Protein AF-A0A6A3N571-F1 (afdb_monomer_lite)

Radius of gyration: 15.9 Å; chains: 1; bounding box: 32×46×46 Å

Foldseek 3Di:
DVVLVVVLVVLLVVLVVCVVPPCVVQDLVNVLVVVCVPDPLLVLLLSLLVQCVPVSNNVVSVRNLLVSLVVCVVVVHDLVNLCVVNVPDPDPPDPPDCDSSVVSSVVSNVVNVVVVVVVVVVVVD

InterPro domains:
  IPR040786 RXLR phytopathogen effector protein, WY-domain [PF18634] (17-66)

Organism: NCBI:txid129364

Secondary structure (DSSP, 8-state):
-HHHHHHHHHHHHHHHHHHHH-GGGS-HHHHHHHHHTTS-HHHHHHHHHHHTTSTTTHHHHHHHHHHHHHHHHHTT--HHHHHHHTT--S-GGG-SS--HHHHHHHHHHHHHHHHHHHHHHHHT-

Sequence (125 aa):
MDTNKRTIMWFRFTNGYRAKNGPGSFTDYEIYHLLRTKVADDKLALALEGLKQIPDVKNLAESVQKYQFKFWVSENQTPTSIAKLLGIPHNPSLVTERGPKDAILSQFYVLFAKEKKLTRSTTMR

Structure (mmCIF, N/CA/C/O backbone):
data_AF-A0A6A3N571-F1
#
_entry.id   AF-A0A6A3N571-F1
#
loop_
_atom_site.group_PDB
_atom_site.id
_atom_site.type_symbol
_atom_site.label_atom_id
_atom_site.label_alt_id
_atom_site.label_comp_id
_atom_site.label_asym_id
_atom_site.label_entity_id
_atom_site.label_seq_id
_atom_site.pdbx_PDB_ins_code
_atom_site.Cartn_x
_atom_site.Cartn_y
_atom_site.Cartn_z
_atom_site.occupancy
_atom_site.B_iso_or_equiv
_atom_site.auth_seq_id
_atom_site.auth_comp_id
_atom_site.auth_asym_id
_atom_site.auth_atom_id
_atom_site.pdbx_PDB_model_num
ATOM 1 N N . MET A 1 1 ? -9.607 -20.892 2.866 1.00 46.81 1 MET A N 1
ATOM 2 C CA . MET A 1 1 ? -10.463 -19.681 2.792 1.00 46.81 1 MET A CA 1
ATOM 3 C C . MET A 1 1 ? -10.255 -18.729 3.982 1.00 46.81 1 MET A C 1
ATOM 5 O O . MET A 1 1 ? -10.786 -17.624 3.971 1.00 46.81 1 MET A O 1
ATOM 9 N N . ASP A 1 2 ? -9.444 -19.098 4.980 1.00 63.28 2 ASP A N 1
ATOM 10 C CA . ASP A 1 2 ? -9.378 -18.395 6.274 1.00 63.28 2 ASP A CA 1
ATOM 11 C C . ASP A 1 2 ? -8.403 -17.212 6.314 1.00 63.28 2 ASP A C 1
ATOM 13 O O . ASP A 1 2 ? -8.619 -16.260 7.063 1.00 63.28 2 ASP A O 1
ATOM 17 N N . THR A 1 3 ? -7.362 -17.220 5.477 1.00 62.81 3 THR A N 1
ATOM 18 C CA . THR A 1 3 ? -6.355 -16.147 5.420 1.00 62.81 3 THR A CA 1
ATOM 19 C C . THR A 1 3 ? -6.972 -14.804 5.033 1.00 62.81 3 THR A C 1
ATOM 21 O O . THR A 1 3 ? -6.749 -13.819 5.729 1.00 62.81 3 THR A O 1
ATOM 24 N N . ASN A 1 4 ? -7.834 -14.771 4.009 1.00 76.50 4 ASN A N 1
ATOM 25 C CA . ASN A 1 4 ? -8.499 -13.537 3.572 1.00 76.50 4 ASN A CA 1
ATOM 26 C C . ASN A 1 4 ? -9.378 -12.949 4.684 1.00 76.50 4 ASN A C 1
ATOM 28 O O . ASN A 1 4 ? -9.348 -11.745 4.922 1.00 76.50 4 ASN A O 1
ATOM 32 N N . LYS A 1 5 ? -10.102 -13.801 5.426 1.00 86.19 5 LYS A N 1
ATOM 33 C CA . LYS A 1 5 ? -10.918 -13.370 6.572 1.00 86.19 5 LYS A CA 1
ATOM 34 C C . LYS A 1 5 ? -10.057 -12.765 7.684 1.00 86.19 5 LYS A C 1
ATOM 36 O O . LYS A 1 5 ? -10.408 -11.714 8.215 1.00 86.19 5 LYS A O 1
ATOM 41 N N . ARG A 1 6 ? -8.920 -13.388 8.015 1.00 87.12 6 ARG A N 1
ATOM 42 C CA . ARG A 1 6 ? -7.987 -12.870 9.034 1.00 87.12 6 ARG A CA 1
ATOM 43 C C . ARG A 1 6 ? -7.373 -11.533 8.619 1.00 87.12 6 ARG A C 1
ATOM 45 O O . ARG A 1 6 ? -7.314 -10.629 9.446 1.00 87.12 6 ARG A O 1
ATOM 52 N N . THR A 1 7 ? -6.986 -11.377 7.353 1.00 88.44 7 THR A N 1
ATOM 53 C CA . THR A 1 7 ? -6.465 -10.107 6.826 1.00 88.44 7 THR A CA 1
ATOM 54 C C . THR A 1 7 ? -7.503 -8.991 6.925 1.00 88.44 7 THR A C 1
ATOM 56 O O . THR A 1 7 ? -7.194 -7.924 7.449 1.00 88.44 7 THR A O 1
ATOM 59 N N . ILE A 1 8 ? -8.746 -9.243 6.502 1.00 94.00 8 ILE A N 1
ATOM 60 C CA . ILE A 1 8 ? -9.837 -8.260 6.607 1.00 94.00 8 ILE A CA 1
ATOM 61 C C . ILE A 1 8 ? -10.061 -7.864 8.070 1.00 94.00 8 ILE A C 1
ATOM 63 O O . ILE A 1 8 ? -10.159 -6.678 8.384 1.00 94.00 8 ILE A O 1
ATOM 67 N N . MET A 1 9 ? -10.094 -8.841 8.981 1.00 95.06 9 MET A N 1
ATOM 68 C CA . MET A 1 9 ? -10.290 -8.554 10.400 1.00 95.06 9 MET A CA 1
ATOM 69 C C . MET A 1 9 ? -9.148 -7.749 11.015 1.00 95.06 9 MET A C 1
ATOM 71 O O . MET A 1 9 ? -9.406 -6.855 11.818 1.00 95.06 9 MET A O 1
ATOM 75 N N . TRP A 1 10 ? -7.905 -8.014 10.617 1.00 95.19 10 TRP A N 1
ATOM 76 C CA . TRP A 1 10 ? -6.765 -7.220 11.060 1.00 95.19 10 TRP A CA 1
ATOM 77 C C . TRP A 1 10 ? -6.856 -5.771 10.561 1.00 95.19 10 TRP A C 1
ATOM 79 O O . TRP A 1 10 ? -6.652 -4.849 11.344 1.00 95.19 10 TRP A O 1
ATOM 89 N N . PHE A 1 11 ? -7.259 -5.542 9.305 1.00 96.25 11 PHE A N 1
ATOM 90 C CA . PHE A 1 11 ? -7.486 -4.185 8.785 1.00 96.25 11 PHE A CA 1
ATOM 91 C C . PHE A 1 11 ? -8.618 -3.458 9.522 1.00 96.25 11 PHE A C 1
ATOM 93 O O . PHE A 1 11 ? -8.474 -2.281 9.852 1.00 96.25 11 PHE A O 1
ATOM 100 N N . ARG A 1 12 ? -9.715 -4.152 9.850 1.00 97.12 12 ARG A N 1
ATOM 101 C CA . ARG A 1 12 ? -10.802 -3.595 10.677 1.00 97.12 12 ARG A CA 1
ATOM 102 C C . ARG A 1 12 ? -10.321 -3.206 12.069 1.00 97.12 12 ARG A C 1
ATOM 104 O O . ARG A 1 12 ? -10.633 -2.115 12.538 1.00 97.12 12 ARG A O 1
ATOM 111 N N . PHE A 1 13 ? -9.541 -4.075 12.710 1.00 97.00 13 PHE A N 1
ATOM 112 C CA . PHE A 1 13 ? -8.933 -3.785 14.005 1.00 97.00 13 PHE A CA 1
ATOM 113 C C . PHE A 1 13 ? -8.021 -2.557 13.927 1.00 97.00 13 PHE A C 1
ATOM 115 O O . PHE A 1 13 ? -8.173 -1.637 14.727 1.00 97.00 13 PHE A O 1
ATOM 122 N N . THR A 1 14 ? -7.131 -2.497 12.934 1.00 96.81 14 THR A N 1
ATOM 123 C CA . THR A 1 14 ? -6.234 -1.355 12.721 1.00 96.81 14 THR A CA 1
ATOM 124 C C . THR A 1 14 ? -7.010 -0.058 12.487 1.00 96.81 14 THR A C 1
ATOM 126 O O . THR A 1 14 ? -6.658 0.970 13.062 1.00 96.81 14 THR A O 1
ATOM 129 N N . ASN A 1 15 ? -8.106 -0.096 11.722 1.00 95.38 15 ASN A N 1
ATOM 130 C CA . ASN A 1 15 ? -8.998 1.054 11.565 1.00 95.38 15 ASN A CA 1
ATOM 131 C C . ASN A 1 15 ? -9.603 1.505 12.895 1.00 95.38 15 ASN A C 1
ATOM 133 O O . ASN A 1 15 ? -9.517 2.684 13.228 1.00 95.38 15 ASN A O 1
ATOM 137 N N . GLY A 1 16 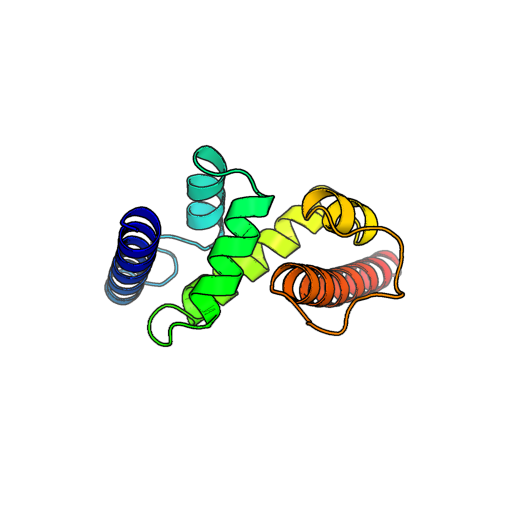? -10.165 0.579 13.677 1.00 96.81 16 GLY A N 1
ATOM 138 C CA . GLY A 1 16 ? -10.718 0.892 14.997 1.00 96.81 16 GLY A CA 1
ATOM 139 C C . GLY A 1 16 ? -9.667 1.461 15.954 1.00 96.81 16 GLY A C 1
ATOM 140 O O . GLY A 1 16 ? -9.922 2.441 16.654 1.00 96.81 16 GLY A O 1
ATOM 141 N N . TYR A 1 17 ? -8.456 0.903 15.935 1.00 97.25 17 TYR A N 1
ATOM 142 C CA . TYR A 1 17 ? -7.331 1.381 16.733 1.00 97.25 17 TYR A CA 1
ATOM 143 C C . TYR A 1 17 ? -6.918 2.809 16.348 1.00 97.25 17 TYR A C 1
ATOM 145 O O . TYR A 1 17 ? -6.811 3.666 17.225 1.00 97.25 17 TYR A O 1
ATOM 153 N N . ARG A 1 18 ? -6.743 3.097 15.050 1.00 95.75 18 ARG A N 1
ATOM 154 C CA . ARG A 1 18 ? -6.390 4.442 14.559 1.00 95.75 18 ARG A CA 1
ATOM 155 C C . ARG A 1 18 ? -7.516 5.452 14.777 1.00 95.75 18 ARG A C 1
ATOM 157 O O . ARG A 1 18 ? -7.234 6.609 15.066 1.00 95.75 18 ARG A O 1
ATOM 164 N N . ALA A 1 19 ? -8.776 5.033 14.675 1.00 95.44 19 ALA A N 1
ATOM 165 C CA . ALA A 1 19 ? -9.923 5.891 14.965 1.00 95.44 19 ALA A CA 1
ATOM 166 C C . ALA A 1 19 ? -9.967 6.300 16.446 1.00 95.44 19 ALA A C 1
ATOM 168 O O . ALA A 1 19 ? -10.263 7.450 16.754 1.00 95.44 19 ALA A O 1
ATOM 169 N N . LYS A 1 20 ? -9.624 5.378 17.357 1.00 97.06 20 LYS A N 1
ATOM 170 C CA . LYS A 1 20 ? -9.599 5.637 18.803 1.00 97.06 20 LYS A CA 1
ATOM 171 C C . LYS A 1 20 ? -8.379 6.446 19.256 1.00 97.06 20 LYS A C 1
ATOM 173 O O . LYS A 1 20 ? -8.516 7.298 20.124 1.00 97.06 20 LYS A O 1
ATOM 178 N N . ASN A 1 21 ? -7.200 6.166 18.701 1.00 96.06 21 ASN A N 1
ATOM 179 C CA . ASN A 1 21 ? -5.922 6.703 19.193 1.00 96.06 21 ASN A CA 1
ATOM 180 C C . ASN A 1 21 ? -5.297 7.765 18.268 1.00 96.06 21 ASN A C 1
ATOM 182 O O . ASN A 1 21 ? -4.207 8.264 18.534 1.00 96.06 21 ASN A O 1
ATOM 186 N N . GLY A 1 22 ? -5.967 8.100 17.166 1.00 91.44 22 GLY A N 1
ATOM 187 C CA . GLY A 1 22 ? -5.487 9.027 16.147 1.00 91.44 22 GLY A CA 1
ATOM 188 C C . GLY A 1 22 ? -4.721 8.330 15.009 1.00 91.44 22 GLY A C 1
ATOM 189 O O . GLY A 1 22 ? -4.029 7.333 15.238 1.00 91.44 22 GLY A O 1
ATOM 190 N N . PRO A 1 23 ? -4.771 8.853 13.766 1.00 84.25 23 PRO A N 1
ATOM 191 C CA . PRO A 1 23 ? -4.107 8.237 12.612 1.00 84.25 23 PRO A CA 1
ATOM 192 C C . PRO A 1 23 ? -2.586 8.072 12.736 1.00 84.25 23 PRO A C 1
ATOM 194 O O . PRO A 1 23 ? -2.025 7.245 12.017 1.00 84.25 23 PRO A O 1
ATOM 197 N N . GLY A 1 24 ? -1.936 8.842 13.618 1.00 91.81 24 GLY A N 1
ATOM 198 C CA . GLY A 1 24 ? -0.500 8.766 13.911 1.00 91.81 24 GLY A CA 1
ATOM 199 C C . GLY A 1 24 ? -0.098 7.664 14.898 1.00 91.81 24 GLY A C 1
ATOM 200 O O . GLY A 1 24 ? 1.088 7.428 15.067 1.00 91.81 24 GLY A O 1
ATOM 201 N N . SER A 1 25 ? -1.060 6.982 15.529 1.00 94.19 25 SER A N 1
ATOM 202 C CA . SER A 1 25 ? -0.797 5.897 16.492 1.00 94.19 25 SER A CA 1
ATOM 203 C C . SER A 1 25 ? -0.302 4.596 15.854 1.00 94.19 25 SER A C 1
ATOM 205 O O . SER A 1 25 ? 0.260 3.752 16.547 1.00 94.19 25 SER A O 1
ATOM 207 N N . PHE A 1 26 ? -0.566 4.414 14.558 1.00 96.75 26 PHE A N 1
ATOM 208 C CA . PHE A 1 26 ? -0.023 3.341 13.731 1.00 96.75 26 PHE A CA 1
ATOM 209 C C . PHE A 1 26 ? -0.093 3.787 12.265 1.00 96.75 26 PHE A C 1
ATOM 211 O O . PHE A 1 26 ? -1.139 3.728 11.614 1.00 96.75 26 PHE A O 1
ATOM 218 N N . THR A 1 27 ? 1.000 4.368 11.790 1.00 97.38 27 THR A N 1
ATOM 219 C CA . THR A 1 27 ? 1.113 5.066 10.507 1.00 97.38 27 THR A CA 1
ATOM 220 C C . THR A 1 27 ? 1.117 4.109 9.313 1.00 97.38 27 THR A C 1
ATOM 222 O O . THR A 1 27 ? 1.383 2.914 9.443 1.00 97.38 27 THR A O 1
ATOM 225 N N . ASP A 1 28 ? 0.879 4.641 8.109 1.00 97.62 28 ASP A N 1
ATOM 226 C CA . ASP A 1 28 ? 0.949 3.842 6.876 1.00 97.62 28 ASP A CA 1
ATOM 227 C C . ASP A 1 28 ? 2.355 3.236 6.668 1.00 97.62 28 ASP A C 1
ATOM 229 O O . ASP A 1 28 ? 2.463 2.114 6.175 1.00 97.62 28 ASP A O 1
ATOM 233 N N . TYR A 1 29 ? 3.412 3.940 7.109 1.00 97.31 29 TYR A N 1
ATOM 234 C CA . TYR A 1 29 ? 4.792 3.439 7.168 1.00 97.31 29 TYR A CA 1
ATOM 235 C C . TYR A 1 29 ? 4.881 2.182 8.036 1.00 97.31 29 TYR A C 1
ATOM 237 O O . TYR A 1 29 ? 5.322 1.135 7.567 1.00 97.31 29 TYR A O 1
ATOM 245 N N . GLU A 1 30 ? 4.435 2.264 9.292 1.00 98.06 30 GLU A N 1
ATOM 246 C CA . GLU A 1 30 ? 4.565 1.160 10.248 1.00 98.06 30 GLU A CA 1
ATOM 247 C C . GLU A 1 30 ? 3.734 -0.050 9.814 1.00 98.06 30 GLU A C 1
ATOM 249 O O . GLU A 1 30 ? 4.214 -1.183 9.874 1.00 98.06 30 GLU A O 1
ATOM 254 N N . ILE A 1 31 ? 2.523 0.187 9.302 1.00 97.81 31 ILE A N 1
ATOM 255 C CA . ILE A 1 31 ? 1.664 -0.859 8.742 1.00 97.81 31 ILE A CA 1
ATOM 256 C C . ILE A 1 31 ? 2.361 -1.552 7.571 1.00 97.81 31 ILE A C 1
ATOM 258 O O . ILE A 1 31 ? 2.472 -2.780 7.558 1.00 97.81 31 ILE A O 1
ATOM 262 N N . TYR A 1 32 ? 2.845 -0.785 6.592 1.00 98.00 32 TYR A N 1
ATOM 263 C CA . TYR A 1 32 ? 3.493 -1.346 5.412 1.00 98.00 32 TYR A CA 1
ATOM 264 C C . TYR A 1 32 ? 4.751 -2.138 5.775 1.00 98.00 32 TYR A C 1
ATOM 266 O O . TYR A 1 32 ? 4.895 -3.294 5.366 1.00 98.00 32 TYR A O 1
ATOM 274 N N . HIS A 1 33 ? 5.634 -1.543 6.583 1.00 97.38 33 HIS A N 1
ATOM 275 C CA . HIS A 1 33 ? 6.886 -2.166 6.996 1.00 97.38 33 HIS A CA 1
ATOM 276 C C . HIS A 1 33 ? 6.663 -3.424 7.831 1.00 97.38 33 HIS A C 1
ATOM 278 O O . HIS A 1 33 ? 7.395 -4.392 7.640 1.00 97.38 33 HIS A O 1
ATOM 284 N N . LEU A 1 34 ? 5.631 -3.465 8.680 1.00 96.88 34 LEU A N 1
ATOM 285 C CA . LEU A 1 34 ? 5.249 -4.683 9.389 1.00 96.88 34 LEU A CA 1
ATOM 286 C C . LEU A 1 34 ? 4.799 -5.778 8.414 1.00 96.88 34 LEU A C 1
ATOM 288 O O . LEU A 1 34 ? 5.310 -6.899 8.471 1.00 96.88 34 LEU A O 1
ATOM 292 N N . LEU A 1 35 ? 3.860 -5.473 7.513 1.00 95.50 35 LEU A N 1
ATOM 293 C CA . LEU A 1 35 ? 3.252 -6.467 6.624 1.00 95.50 35 LEU A CA 1
ATOM 294 C C . LEU A 1 35 ? 4.265 -7.083 5.649 1.00 95.50 35 LEU A C 1
ATOM 296 O O . LEU A 1 35 ? 4.266 -8.303 5.467 1.00 95.50 35 LEU A O 1
ATOM 300 N N . ARG A 1 36 ? 5.180 -6.283 5.089 1.00 95.38 36 ARG A N 1
ATOM 301 C CA . ARG A 1 36 ? 6.218 -6.780 4.166 1.00 95.38 36 ARG A CA 1
ATOM 302 C C . ARG A 1 36 ? 7.263 -7.691 4.819 1.00 95.38 36 ARG A C 1
ATOM 304 O O . ARG A 1 36 ? 7.981 -8.392 4.117 1.00 95.38 36 ARG A O 1
ATOM 311 N N . THR A 1 37 ? 7.348 -7.735 6.156 1.00 95.81 37 THR A N 1
ATOM 312 C CA . THR A 1 37 ? 8.165 -8.758 6.846 1.00 95.81 37 THR A CA 1
ATOM 313 C C . THR A 1 37 ? 7.527 -10.147 6.823 1.00 95.81 37 THR A C 1
ATOM 315 O O . THR A 1 37 ? 8.196 -11.138 7.108 1.00 95.81 37 THR A O 1
ATOM 318 N N . LYS A 1 38 ? 6.222 -10.230 6.537 1.00 92.12 38 LYS A N 1
ATOM 319 C CA . LYS A 1 38 ? 5.431 -11.468 6.602 1.00 92.12 38 LYS A CA 1
ATOM 320 C C . LYS A 1 38 ? 4.961 -11.941 5.233 1.00 92.12 38 LYS A C 1
ATOM 322 O O . LYS A 1 38 ? 4.689 -13.126 5.061 1.00 92.12 38 LYS A O 1
ATOM 327 N N . VAL A 1 39 ? 4.831 -11.024 4.279 1.00 91.25 39 VAL A N 1
ATOM 328 C CA . VAL A 1 39 ? 4.267 -11.275 2.953 1.00 91.25 39 VAL A CA 1
ATOM 329 C C . VAL A 1 39 ? 5.167 -10.631 1.905 1.00 91.25 39 VAL A C 1
ATOM 331 O O . VAL A 1 39 ? 5.626 -9.510 2.094 1.00 91.25 39 VAL A O 1
ATOM 334 N N . ALA A 1 40 ? 5.407 -11.337 0.799 1.00 95.06 40 ALA A N 1
ATOM 335 C CA . ALA A 1 40 ? 6.131 -10.784 -0.341 1.00 95.06 40 ALA A CA 1
ATOM 336 C C . ALA A 1 40 ? 5.412 -9.543 -0.909 1.00 95.06 40 ALA A C 1
ATOM 338 O O . ALA A 1 40 ? 4.180 -9.484 -0.919 1.00 95.06 40 ALA A O 1
ATOM 339 N N . ASP A 1 41 ? 6.181 -8.556 -1.372 1.00 94.81 41 ASP A N 1
ATOM 340 C CA . ASP A 1 41 ? 5.677 -7.230 -1.768 1.00 94.81 41 ASP A CA 1
ATOM 341 C C . ASP A 1 41 ? 4.611 -7.286 -2.881 1.00 94.81 41 ASP A C 1
ATOM 343 O O . ASP A 1 41 ? 3.641 -6.527 -2.849 1.00 94.81 41 ASP A O 1
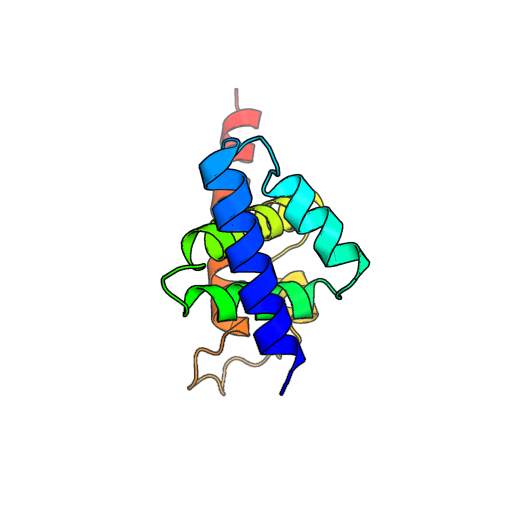ATOM 347 N N . ASP A 1 42 ? 4.750 -8.213 -3.833 1.00 94.81 42 ASP A N 1
ATOM 348 C CA . ASP A 1 42 ? 3.798 -8.466 -4.922 1.00 94.81 42 ASP A CA 1
ATOM 349 C C . ASP A 1 42 ? 2.443 -8.966 -4.392 1.00 94.81 42 ASP A C 1
ATOM 351 O O . ASP A 1 42 ? 1.379 -8.451 -4.750 1.00 94.81 42 ASP A O 1
ATOM 355 N N . LYS A 1 43 ? 2.477 -9.934 -3.473 1.00 95.38 43 LYS A N 1
ATOM 356 C CA . LYS A 1 43 ? 1.292 -10.485 -2.808 1.00 95.38 43 LYS A CA 1
ATOM 357 C C . LYS A 1 43 ? 0.642 -9.453 -1.893 1.00 95.38 43 LYS A C 1
ATOM 359 O O . LYS A 1 43 ? -0.584 -9.393 -1.829 1.00 95.38 43 LYS A O 1
ATOM 364 N N . LEU A 1 44 ? 1.442 -8.632 -1.210 1.00 96.19 44 LEU A N 1
ATOM 365 C CA . LEU A 1 44 ? 0.946 -7.532 -0.387 1.00 96.19 44 LEU A CA 1
ATOM 366 C C . LEU A 1 44 ? 0.231 -6.480 -1.245 1.00 96.19 44 LEU A C 1
ATOM 368 O O . LEU A 1 44 ? -0.865 -6.058 -0.887 1.00 96.19 44 LEU A O 1
ATOM 372 N N . ALA A 1 45 ? 0.789 -6.117 -2.403 1.00 97.25 45 ALA A N 1
ATOM 373 C CA . ALA A 1 45 ? 0.152 -5.182 -3.329 1.00 97.25 45 ALA A CA 1
ATOM 374 C C . ALA A 1 45 ? -1.206 -5.698 -3.828 1.00 97.25 45 ALA A C 1
ATOM 376 O O . ALA A 1 45 ? -2.189 -4.958 -3.836 1.00 97.25 45 ALA A O 1
ATOM 377 N N . LEU A 1 46 ? -1.284 -6.985 -4.184 1.00 95.94 46 LEU A N 1
ATOM 378 C CA . LEU A 1 46 ? -2.537 -7.633 -4.583 1.00 95.94 46 LEU A CA 1
ATOM 379 C C . LEU A 1 46 ? -3.563 -7.668 -3.444 1.00 95.94 46 LEU A C 1
ATOM 381 O O . LEU A 1 46 ? -4.745 -7.413 -3.673 1.00 95.94 46 LEU A O 1
ATOM 385 N N . ALA A 1 47 ? -3.122 -7.960 -2.218 1.00 95.38 47 ALA A N 1
ATOM 386 C CA . ALA A 1 47 ? -3.996 -7.970 -1.051 1.00 95.38 47 ALA A CA 1
ATOM 387 C C . ALA A 1 47 ? -4.571 -6.574 -0.763 1.00 95.38 47 ALA A C 1
ATOM 389 O O . ALA A 1 47 ? -5.773 -6.446 -0.541 1.00 95.38 47 ALA A O 1
ATOM 390 N N . LEU A 1 48 ? -3.736 -5.531 -0.815 1.00 97.19 48 LEU A N 1
ATOM 391 C CA . LEU A 1 48 ? -4.168 -4.144 -0.637 1.00 97.19 48 LEU A CA 1
ATOM 392 C C . LEU A 1 48 ? -5.161 -3.717 -1.724 1.00 97.19 48 LEU A C 1
ATOM 394 O O . LEU A 1 48 ? -6.201 -3.153 -1.395 1.00 97.19 48 LEU A O 1
ATOM 398 N N . GLU A 1 49 ? -4.902 -4.056 -2.990 1.00 96.75 49 GLU A N 1
ATOM 399 C CA . GLU A 1 49 ? -5.827 -3.762 -4.091 1.00 96.75 49 GLU A CA 1
ATOM 400 C C . GLU A 1 49 ? -7.187 -4.452 -3.895 1.00 96.75 49 GLU A C 1
ATOM 402 O O . GLU A 1 49 ? -8.233 -3.840 -4.101 1.00 96.75 49 GLU A O 1
ATOM 407 N N . GLY A 1 50 ? -7.191 -5.704 -3.427 1.00 95.00 50 GLY A N 1
ATOM 408 C CA . GLY A 1 50 ? -8.423 -6.425 -3.099 1.00 95.00 50 GLY A CA 1
ATOM 409 C C . GLY A 1 50 ? -9.195 -5.803 -1.930 1.00 95.00 50 GLY A C 1
ATOM 410 O O . GLY A 1 50 ? -10.419 -5.690 -1.987 1.00 95.00 50 GLY A O 1
ATOM 411 N N . LEU A 1 51 ? -8.499 -5.346 -0.884 1.00 96.12 51 LEU A N 1
ATOM 412 C CA . LEU A 1 51 ? -9.118 -4.711 0.287 1.00 96.12 51 LEU A CA 1
ATOM 413 C C . LEU A 1 51 ? -9.819 -3.386 -0.049 1.00 96.12 51 LEU A C 1
ATOM 415 O O . LEU A 1 51 ? -10.773 -3.023 0.638 1.00 96.12 51 LEU A O 1
ATOM 419 N N . LYS A 1 52 ? -9.429 -2.694 -1.129 1.00 96.31 52 LYS A N 1
ATOM 420 C CA . LYS A 1 52 ? -10.137 -1.490 -1.609 1.00 96.31 52 LYS A CA 1
ATOM 421 C C . LYS A 1 52 ? -11.595 -1.745 -1.991 1.00 96.31 52 LYS A C 1
ATOM 423 O O . LYS A 1 52 ? -12.388 -0.807 -2.009 1.00 96.31 52 LYS A O 1
ATOM 428 N N . GLN A 1 53 ? -11.951 -2.992 -2.291 1.00 95.19 53 GLN A 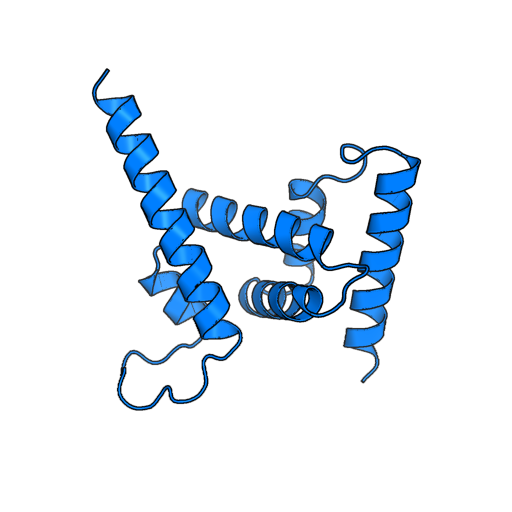N 1
ATOM 429 C CA . GLN A 1 53 ? -13.319 -3.373 -2.647 1.00 95.19 53 GLN A CA 1
ATOM 430 C C . GLN A 1 53 ? -14.234 -3.523 -1.424 1.00 95.19 53 GLN A C 1
ATOM 432 O O . GLN A 1 53 ? -15.436 -3.718 -1.577 1.00 95.19 53 GLN A O 1
ATOM 437 N N . ILE A 1 54 ? -13.689 -3.436 -0.207 1.00 95.31 54 ILE A N 1
ATOM 438 C CA . ILE A 1 54 ? -14.441 -3.618 1.032 1.00 95.31 54 ILE A CA 1
ATOM 439 C C . ILE A 1 54 ? -14.633 -2.242 1.696 1.00 95.31 54 ILE A C 1
ATOM 441 O O . ILE A 1 54 ? -13.654 -1.654 2.163 1.00 95.31 54 ILE A O 1
ATOM 445 N N . PRO A 1 55 ? -15.871 -1.707 1.757 1.00 96.50 55 PRO A N 1
ATOM 446 C CA . PRO A 1 55 ? -16.114 -0.308 2.119 1.00 96.50 55 PRO A CA 1
ATOM 447 C C . PRO A 1 55 ? -15.518 0.152 3.458 1.00 96.50 55 PRO A C 1
ATOM 449 O O . PRO A 1 55 ? -15.017 1.269 3.548 1.00 96.50 55 PRO A O 1
ATOM 452 N N . ASP A 1 56 ? -15.538 -0.695 4.488 1.00 95.31 56 ASP A N 1
ATOM 453 C CA . ASP A 1 56 ? -15.107 -0.349 5.851 1.00 95.31 56 ASP A CA 1
ATOM 454 C C . ASP A 1 56 ? -13.581 -0.354 6.057 1.00 95.31 56 ASP A C 1
ATOM 456 O O . ASP A 1 56 ? -13.087 0.207 7.037 1.00 95.31 56 ASP A O 1
ATOM 460 N N . VAL A 1 57 ? -12.820 -0.955 5.138 1.00 96.75 57 VAL A N 1
ATOM 461 C CA . VAL A 1 57 ? -11.344 -0.994 5.169 1.00 96.75 57 VAL A CA 1
ATOM 462 C C . VAL A 1 57 ? -10.692 -0.309 3.970 1.00 96.75 57 VAL A C 1
ATOM 464 O O . VAL A 1 57 ? -9.476 -0.108 3.974 1.00 96.75 57 VAL A O 1
ATOM 467 N N . LYS A 1 58 ? -11.490 0.115 2.983 1.00 97.06 58 LYS A N 1
ATOM 468 C CA . LYS A 1 58 ? -11.037 0.740 1.737 1.00 97.06 58 LYS A CA 1
ATOM 469 C C . LYS A 1 58 ? -10.035 1.868 1.963 1.00 97.06 58 LYS A C 1
ATOM 471 O O . LYS A 1 58 ? -8.936 1.813 1.425 1.00 97.06 58 LYS A O 1
ATOM 476 N N . ASN A 1 59 ? -10.380 2.851 2.793 1.00 96.69 59 ASN A N 1
ATOM 477 C CA . ASN A 1 59 ? -9.544 4.041 2.987 1.00 96.69 59 ASN A CA 1
ATOM 478 C C . ASN A 1 59 ? -8.149 3.696 3.535 1.00 96.69 59 ASN A C 1
ATOM 480 O O . ASN A 1 59 ? -7.157 4.298 3.130 1.00 96.69 59 ASN A O 1
ATOM 484 N N . LEU A 1 60 ? -8.065 2.702 4.427 1.00 97.19 60 LEU A N 1
ATOM 485 C CA . LEU A 1 60 ? -6.795 2.226 4.975 1.00 97.19 60 LEU A CA 1
ATOM 486 C C . LEU A 1 60 ? -5.984 1.462 3.930 1.00 97.19 60 LEU A C 1
ATOM 488 O O . LEU A 1 60 ? -4.776 1.645 3.826 1.00 97.19 60 LEU A O 1
ATOM 492 N N . ALA A 1 61 ? -6.642 0.615 3.139 1.00 97.69 61 ALA A N 1
ATOM 493 C CA . ALA A 1 61 ? -5.986 -0.092 2.048 1.00 97.69 61 ALA A CA 1
ATOM 494 C C . ALA A 1 61 ? -5.420 0.887 1.005 1.00 97.69 61 ALA A C 1
ATOM 496 O O . ALA A 1 61 ? -4.271 0.749 0.590 1.00 97.69 61 ALA A O 1
ATOM 497 N N . GLU A 1 62 ? -6.185 1.919 0.637 1.00 98.19 62 GLU A N 1
ATOM 498 C CA . GLU A 1 62 ? -5.744 2.981 -0.271 1.00 98.19 62 GLU A CA 1
ATOM 499 C C . GLU A 1 62 ? -4.552 3.768 0.287 1.00 98.19 62 GLU A C 1
ATOM 501 O O . GLU A 1 62 ? -3.587 4.006 -0.445 1.00 98.19 62 GLU A O 1
ATOM 506 N N . SER A 1 63 ? -4.584 4.155 1.569 1.00 97.69 63 SER A N 1
ATOM 507 C CA . SER A 1 63 ? -3.502 4.937 2.182 1.00 97.69 63 SER A CA 1
ATOM 508 C C . SER A 1 63 ? -2.201 4.136 2.267 1.00 97.69 63 SER A C 1
ATOM 510 O O . SER A 1 63 ? -1.150 4.605 1.819 1.00 97.69 63 SER A O 1
ATOM 512 N N . VAL A 1 64 ? -2.282 2.886 2.728 1.00 98.19 64 VAL A N 1
ATOM 513 C CA . VAL A 1 64 ? -1.135 1.975 2.835 1.00 98.19 64 VAL A CA 1
ATOM 514 C C . VAL A 1 64 ? -0.576 1.631 1.455 1.00 98.19 64 VAL A C 1
ATOM 516 O O . VAL A 1 64 ? 0.639 1.630 1.270 1.00 98.19 64 VAL A O 1
ATOM 519 N N . GLN A 1 65 ? -1.419 1.401 0.446 1.00 98.38 65 GLN A N 1
ATOM 520 C CA . GLN A 1 65 ? -0.926 1.101 -0.899 1.00 98.38 65 GLN A CA 1
ATOM 521 C C . GLN A 1 65 ? -0.314 2.319 -1.593 1.00 98.38 65 GLN A C 1
ATOM 523 O O . GLN A 1 65 ? 0.681 2.209 -2.308 1.00 98.38 65 GLN A O 1
ATOM 528 N N . LYS A 1 66 ? -0.845 3.517 -1.337 1.00 98.44 66 LYS A N 1
ATOM 529 C CA . LYS A 1 66 ? -0.197 4.755 -1.773 1.00 98.44 66 LYS A CA 1
ATOM 530 C C . LYS A 1 66 ? 1.185 4.911 -1.134 1.00 98.44 66 LYS A C 1
ATOM 532 O O . LYS A 1 66 ? 2.106 5.370 -1.811 1.00 98.44 66 LYS A O 1
ATOM 537 N N . TYR A 1 67 ? 1.341 4.528 0.136 1.00 98.31 67 TYR A N 1
ATOM 538 C CA . TYR A 1 67 ? 2.650 4.477 0.787 1.00 98.31 67 TYR A CA 1
ATOM 539 C C . TYR A 1 67 ? 3.569 3.439 0.119 1.00 98.31 67 TYR A C 1
ATOM 541 O O . TYR A 1 67 ? 4.688 3.792 -0.246 1.00 98.31 67 TYR A O 1
ATOM 549 N N . GLN A 1 68 ? 3.083 2.218 -0.141 1.00 98.62 68 GLN A N 1
ATOM 550 C CA . GLN A 1 68 ? 3.824 1.181 -0.879 1.00 98.62 68 GLN A CA 1
ATOM 551 C C . GLN A 1 68 ? 4.381 1.714 -2.208 1.00 98.62 68 GLN A C 1
ATOM 553 O O . GLN A 1 68 ? 5.558 1.538 -2.506 1.00 98.62 68 GLN A O 1
ATOM 558 N N . PHE A 1 69 ? 3.566 2.417 -2.996 1.00 98.50 69 PHE A N 1
ATOM 559 C CA . PHE A 1 69 ? 4.008 2.979 -4.273 1.00 98.50 69 PHE A CA 1
ATOM 560 C C . PHE A 1 69 ? 5.099 4.034 -4.108 1.00 98.50 69 PHE A C 1
ATOM 562 O O . PHE A 1 69 ? 6.070 4.025 -4.859 1.00 98.50 69 PHE A O 1
ATOM 569 N N . LYS A 1 70 ? 4.980 4.924 -3.118 1.00 97.81 70 LYS A N 1
ATOM 570 C CA . LYS A 1 70 ? 6.035 5.900 -2.811 1.00 97.81 70 LYS A CA 1
ATOM 571 C C . LYS A 1 70 ? 7.332 5.221 -2.383 1.00 97.81 70 LYS A C 1
ATOM 573 O O . LYS A 1 70 ? 8.397 5.633 -2.831 1.00 97.81 70 LYS A O 1
ATOM 578 N N . PHE A 1 71 ? 7.231 4.175 -1.567 1.00 97.50 71 PHE A N 1
ATOM 579 C CA . PHE A 1 71 ? 8.375 3.372 -1.152 1.00 97.50 71 PHE A CA 1
ATOM 580 C C . PHE A 1 71 ? 9.053 2.696 -2.355 1.00 97.50 71 PHE A C 1
ATOM 582 O O . PHE A 1 71 ? 10.267 2.755 -2.508 1.00 97.50 71 PHE A O 1
ATOM 589 N N . TRP A 1 72 ? 8.290 2.133 -3.291 1.00 98.06 72 TRP A N 1
ATOM 590 C CA . TRP A 1 72 ? 8.865 1.602 -4.529 1.00 98.06 72 TRP A CA 1
ATOM 591 C C . TRP A 1 72 ? 9.588 2.671 -5.353 1.00 98.06 72 TRP A C 1
ATOM 593 O O . TRP A 1 72 ? 10.666 2.403 -5.878 1.00 98.06 72 TRP A O 1
ATOM 603 N N . VAL A 1 73 ? 9.050 3.893 -5.436 1.00 97.44 73 VAL A N 1
ATOM 604 C CA . VAL A 1 73 ? 9.758 5.007 -6.088 1.00 97.44 73 VAL A CA 1
ATOM 605 C C . VAL A 1 73 ? 11.073 5.332 -5.368 1.00 97.44 73 VAL A C 1
ATOM 607 O O . VAL A 1 73 ? 12.076 5.541 -6.052 1.00 97.44 73 VAL A O 1
ATOM 610 N N . SER A 1 74 ? 11.102 5.351 -4.028 1.00 95.75 74 SER A N 1
ATOM 611 C CA . SER A 1 74 ? 12.343 5.604 -3.272 1.00 95.75 74 SER A CA 1
ATOM 612 C C . SER A 1 74 ? 13.380 4.494 -3.444 1.00 95.75 74 SER A C 1
ATOM 614 O O . SER A 1 74 ? 14.571 4.779 -3.481 1.00 95.75 74 SER A O 1
ATOM 616 N N . GLU A 1 75 ? 12.934 3.256 -3.663 1.00 96.25 75 GLU A N 1
ATOM 617 C CA . GLU A 1 75 ? 13.780 2.103 -4.002 1.00 96.25 75 GLU A CA 1
ATOM 618 C C . GLU A 1 75 ? 14.146 2.038 -5.501 1.00 96.25 75 GLU A C 1
ATOM 620 O O . GLU A 1 75 ? 14.537 0.990 -6.015 1.00 96.25 75 GLU A O 1
ATOM 625 N N . ASN A 1 76 ? 14.002 3.150 -6.232 1.00 95.62 76 ASN A N 1
ATOM 626 C CA . ASN A 1 76 ? 14.302 3.280 -7.663 1.00 95.62 76 ASN A CA 1
ATOM 627 C C . ASN A 1 76 ? 13.541 2.302 -8.577 1.00 95.62 76 ASN A C 1
ATOM 629 O O . ASN A 1 76 ? 13.962 2.045 -9.710 1.00 95.62 76 ASN A O 1
ATOM 633 N N . GLN A 1 77 ? 12.395 1.781 -8.132 1.00 96.88 77 GLN A N 1
ATOM 634 C CA . GLN A 1 77 ? 11.547 0.946 -8.974 1.00 96.88 77 GLN A CA 1
ATOM 635 C C . GLN A 1 77 ? 10.941 1.771 -10.114 1.00 96.88 77 GLN A C 1
ATOM 637 O O . GLN A 1 77 ? 10.564 2.934 -9.958 1.00 96.88 77 GLN A O 1
ATOM 642 N N . THR A 1 78 ? 10.823 1.142 -11.278 1.00 96.00 78 THR A N 1
ATOM 643 C CA . TH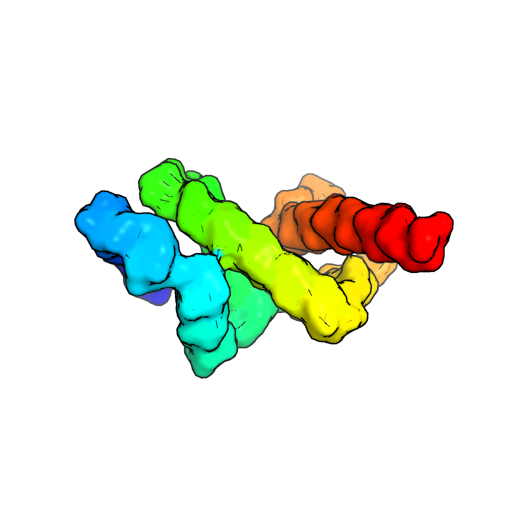R A 1 78 ? 10.245 1.713 -12.499 1.00 96.00 78 THR A CA 1
ATOM 644 C C . THR A 1 78 ? 8.967 0.963 -12.863 1.00 96.00 78 THR A C 1
ATOM 646 O O . THR A 1 78 ? 8.771 -0.165 -12.406 1.00 96.00 78 THR A O 1
ATOM 649 N N . PRO A 1 79 ? 8.087 1.521 -13.714 1.00 95.25 79 PRO A N 1
ATOM 650 C CA . PRO A 1 79 ? 6.907 0.785 -14.167 1.00 95.25 79 PRO A CA 1
ATOM 651 C C . PRO A 1 79 ? 7.259 -0.584 -14.766 1.00 95.25 79 PRO A C 1
ATOM 653 O O . PRO A 1 79 ? 6.569 -1.563 -14.507 1.00 95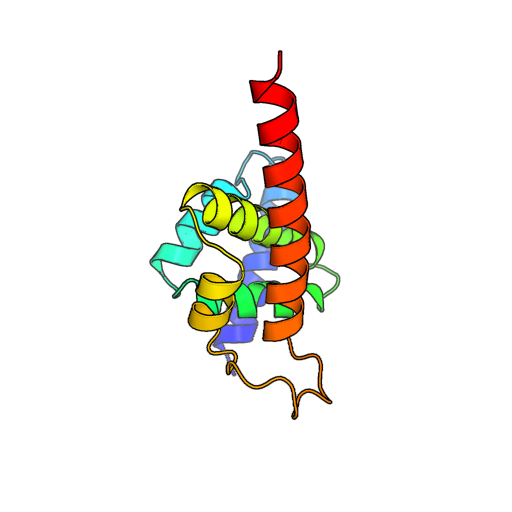.25 79 PRO A O 1
ATOM 656 N N . THR A 1 80 ? 8.384 -0.687 -15.478 1.00 94.75 80 THR A N 1
ATOM 657 C CA . THR A 1 80 ? 8.880 -1.953 -16.034 1.00 94.75 80 THR A CA 1
ATOM 658 C C . THR A 1 80 ? 9.284 -2.955 -14.950 1.00 94.75 80 THR A C 1
ATOM 660 O O . THR A 1 80 ? 8.938 -4.133 -15.049 1.00 94.75 80 THR A O 1
ATOM 663 N N . SER A 1 81 ? 9.993 -2.521 -13.900 1.00 96.44 81 SER A N 1
ATOM 664 C CA . SER A 1 81 ? 10.385 -3.430 -12.813 1.00 96.44 81 SER A CA 1
ATOM 665 C C . SER A 1 81 ? 9.185 -3.871 -11.974 1.00 96.44 81 SER A C 1
ATOM 667 O O . SER A 1 81 ? 9.109 -5.043 -11.613 1.00 96.44 81 SER A O 1
ATOM 669 N N . ILE A 1 82 ? 8.202 -2.991 -11.750 1.00 96.56 82 ILE A N 1
ATOM 670 C CA . ILE A 1 82 ? 6.943 -3.342 -11.078 1.00 96.56 82 ILE A CA 1
ATOM 671 C C . ILE A 1 82 ? 6.085 -4.277 -11.935 1.00 96.56 82 ILE A C 1
ATOM 673 O O . ILE A 1 82 ? 5.538 -5.242 -11.409 1.00 96.56 82 ILE A O 1
ATOM 677 N N . ALA A 1 83 ? 6.011 -4.075 -13.253 1.00 94.38 83 ALA A N 1
ATOM 678 C CA . ALA A 1 83 ? 5.332 -5.013 -14.148 1.00 94.38 83 ALA A CA 1
ATOM 679 C C . ALA A 1 83 ? 5.943 -6.422 -14.047 1.00 94.38 83 ALA A C 1
ATOM 681 O O . ALA A 1 83 ? 5.216 -7.408 -13.922 1.00 94.38 83 ALA A O 1
ATOM 682 N N . LYS A 1 84 ? 7.281 -6.509 -14.004 1.00 94.62 84 LYS A N 1
ATOM 683 C CA . LYS A 1 84 ? 8.003 -7.769 -13.786 1.00 94.62 84 LYS A CA 1
ATOM 684 C C . LYS A 1 84 ? 7.721 -8.366 -12.404 1.00 94.62 84 LYS A C 1
ATOM 686 O O . LYS A 1 84 ? 7.459 -9.561 -12.323 1.00 94.62 84 LYS A O 1
ATOM 691 N N . LEU A 1 85 ? 7.738 -7.554 -11.342 1.00 95.44 85 LEU A N 1
ATOM 692 C CA . LEU A 1 85 ? 7.410 -7.975 -9.972 1.00 95.44 85 LEU A CA 1
ATOM 693 C C . LEU A 1 85 ? 6.000 -8.578 -9.888 1.00 95.44 85 LEU A C 1
ATOM 695 O O . LEU A 1 85 ? 5.802 -9.598 -9.240 1.00 95.44 85 LEU A O 1
ATOM 699 N N . LEU A 1 86 ? 5.030 -7.978 -10.581 1.00 94.50 86 LEU A N 1
ATOM 700 C CA . LEU A 1 86 ? 3.651 -8.464 -10.638 1.00 94.50 86 LEU A CA 1
ATOM 701 C C . LEU A 1 86 ? 3.472 -9.653 -11.599 1.00 94.50 86 LEU A C 1
ATOM 703 O O . LEU A 1 86 ? 2.392 -10.247 -11.646 1.00 94.50 86 LEU A O 1
ATOM 707 N N . GLY A 1 87 ? 4.501 -10.026 -12.363 1.00 91.75 87 GLY A N 1
ATOM 708 C CA . GLY A 1 87 ? 4.432 -11.086 -13.369 1.00 91.75 87 GLY A CA 1
ATOM 709 C C . GLY A 1 87 ? 3.514 -10.742 -14.545 1.00 91.75 87 GLY A C 1
ATOM 710 O O . GLY A 1 87 ? 2.815 -11.623 -15.040 1.00 91.75 87 GLY A O 1
ATOM 711 N N . ILE A 1 88 ? 3.461 -9.470 -14.950 1.00 88.50 88 ILE A N 1
ATOM 712 C CA . ILE A 1 88 ? 2.726 -9.023 -16.140 1.00 88.50 88 ILE A CA 1
ATOM 713 C C . ILE A 1 88 ? 3.598 -9.309 -17.376 1.00 88.50 88 ILE A C 1
ATOM 715 O O . ILE A 1 88 ? 4.746 -8.851 -17.426 1.00 88.50 88 ILE A O 1
ATOM 719 N N . PRO A 1 89 ? 3.105 -10.077 -18.367 1.00 78.06 89 PRO A N 1
ATOM 720 C CA . PRO A 1 89 ? 3.867 -10.392 -19.569 1.00 78.06 89 PRO A CA 1
ATOM 721 C C . PRO A 1 89 ? 4.087 -9.144 -20.431 1.00 78.06 89 PRO A C 1
ATOM 723 O O . PRO A 1 89 ? 3.269 -8.231 -20.463 1.00 78.06 89 PRO A O 1
ATOM 726 N N . HIS A 1 90 ? 5.184 -9.121 -21.188 1.00 67.06 90 HIS A N 1
ATOM 727 C CA . HIS A 1 90 ? 5.559 -7.977 -22.027 1.00 67.06 90 HIS A CA 1
ATOM 728 C C . HIS A 1 90 ? 4.696 -7.824 -23.302 1.00 67.06 90 HIS A C 1
ATOM 730 O O . HIS A 1 90 ? 4.925 -6.900 -24.076 1.00 67.06 90 HIS A O 1
ATOM 736 N N . ASN A 1 91 ? 3.720 -8.715 -23.541 1.00 63.19 91 ASN A N 1
ATOM 737 C CA . ASN A 1 91 ? 2.934 -8.751 -24.777 1.00 63.19 91 ASN A CA 1
ATOM 738 C C . ASN A 1 91 ? 1.515 -8.158 -24.582 1.00 63.19 91 ASN A C 1
ATOM 740 O O . ASN A 1 91 ? 0.700 -8.768 -23.887 1.00 63.19 91 ASN A O 1
ATOM 744 N N . PRO A 1 92 ? 1.198 -6.998 -25.189 1.00 53.19 92 PRO A N 1
ATOM 745 C CA . PRO A 1 92 ? -0.029 -6.235 -24.931 1.00 53.19 92 PRO A CA 1
ATOM 746 C C . PRO A 1 92 ? -1.313 -6.801 -25.571 1.00 53.19 92 PRO A C 1
ATOM 748 O O . PRO A 1 92 ? -2.385 -6.234 -25.375 1.00 53.19 92 PRO A O 1
ATOM 751 N N . SER A 1 93 ? -1.251 -7.897 -26.333 1.00 53.22 93 SER A N 1
ATOM 752 C CA . SER A 1 93 ? -2.365 -8.346 -27.189 1.00 53.22 93 SER A CA 1
ATOM 753 C C . SER A 1 93 ? -3.497 -9.128 -26.497 1.00 53.22 93 SER A C 1
ATOM 755 O O . SE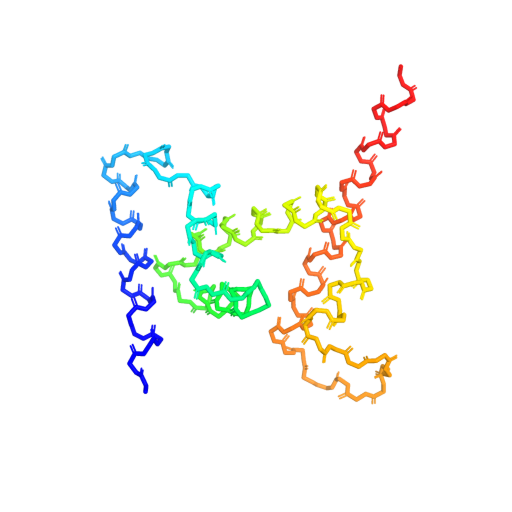R A 1 93 ? -4.420 -9.546 -27.188 1.00 53.22 93 SER A O 1
ATOM 757 N N . LEU A 1 94 ? -3.457 -9.365 -25.178 1.00 49.91 94 LEU A N 1
ATOM 758 C CA . LEU A 1 94 ? -4.386 -10.298 -24.502 1.00 49.91 94 LEU A CA 1
ATOM 759 C C . LEU A 1 94 ? -5.126 -9.742 -23.270 1.00 49.91 94 LEU A C 1
ATOM 761 O O . LEU A 1 94 ? -5.703 -10.515 -22.510 1.00 49.91 94 LEU A O 1
ATOM 765 N N . VAL A 1 95 ? -5.150 -8.428 -23.040 1.00 51.00 95 VAL A N 1
ATOM 766 C CA . VAL A 1 95 ? -5.754 -7.875 -21.810 1.00 51.00 95 VAL A CA 1
ATOM 767 C C . VAL A 1 95 ? -7.171 -7.355 -22.068 1.00 51.00 95 VAL A C 1
ATOM 769 O O . VAL A 1 95 ? -7.403 -6.152 -22.152 1.00 51.00 95 VAL A O 1
ATOM 772 N N . THR A 1 96 ? -8.141 -8.264 -22.197 1.00 48.16 96 THR A N 1
ATOM 773 C CA . THR A 1 96 ? -9.579 -7.925 -22.124 1.00 48.16 96 THR A CA 1
ATOM 774 C C . THR A 1 96 ? -10.118 -7.884 -20.690 1.00 48.16 96 THR A C 1
ATOM 776 O O . THR A 1 96 ? -11.220 -7.392 -20.472 1.00 48.16 96 THR A O 1
ATOM 779 N N . GLU A 1 97 ? -9.328 -8.288 -19.690 1.00 53.28 97 GLU A N 1
ATOM 780 C CA . GLU A 1 97 ? -9.651 -8.106 -18.271 1.00 53.28 97 GLU A CA 1
ATOM 781 C C . GLU A 1 97 ? -8.601 -7.201 -17.614 1.00 53.28 97 GLU A C 1
ATOM 783 O O . GLU A 1 97 ? -7.456 -7.608 -17.442 1.00 53.28 97 GLU A O 1
ATOM 788 N N . ARG A 1 98 ? -8.969 -5.967 -17.228 1.00 70.31 98 ARG A N 1
ATOM 789 C CA . ARG A 1 98 ? -8.137 -5.140 -16.330 1.00 70.31 98 ARG A CA 1
ATOM 790 C C . ARG A 1 98 ? -8.121 -5.799 -14.952 1.00 70.31 98 ARG A C 1
ATOM 792 O O . ARG A 1 98 ? -8.960 -5.492 -14.106 1.00 70.31 98 ARG A O 1
ATOM 799 N N . GLY A 1 99 ? -7.198 -6.729 -14.746 1.00 86.44 99 GLY A N 1
ATOM 800 C CA . GLY A 1 99 ? -7.036 -7.421 -13.477 1.00 86.44 99 GLY A CA 1
ATOM 801 C C . GLY A 1 99 ? -6.444 -6.510 -12.394 1.00 86.44 99 GLY A C 1
ATOM 802 O O . GLY A 1 99 ? -5.970 -5.404 -12.675 1.00 86.44 99 GLY A O 1
ATOM 803 N N . PRO A 1 100 ? -6.390 -6.978 -11.135 1.00 91.62 100 PRO A N 1
ATOM 804 C CA . PRO A 1 100 ? -5.808 -6.207 -10.036 1.00 91.62 100 PRO A CA 1
ATOM 805 C C . PRO A 1 100 ? -4.334 -5.846 -10.286 1.00 91.62 100 PRO A C 1
ATOM 807 O O . PRO A 1 100 ? -3.888 -4.779 -9.883 1.00 91.62 100 PRO A O 1
ATOM 810 N N . LYS A 1 101 ? -3.577 -6.681 -11.009 1.00 93.25 101 LYS A N 1
ATOM 811 C CA . LYS A 1 101 ? -2.180 -6.393 -11.378 1.00 93.25 101 LYS A CA 1
ATOM 812 C C . LYS A 1 101 ? -2.065 -5.178 -12.306 1.00 93.25 101 LYS A C 1
ATOM 814 O O . LYS A 1 101 ? -1.235 -4.305 -12.060 1.00 93.25 101 LYS A O 1
ATOM 819 N N . ASP A 1 102 ? -2.926 -5.080 -13.317 1.00 90.81 102 ASP A N 1
ATOM 820 C CA . ASP A 1 102 ? -2.955 -3.946 -14.249 1.00 90.81 102 ASP A CA 1
ATOM 821 C C . ASP A 1 102 ? -3.422 -2.664 -13.561 1.00 90.81 102 ASP A C 1
ATOM 823 O O . ASP A 1 102 ? -2.891 -1.581 -13.826 1.00 90.81 102 ASP A O 1
ATOM 827 N N . ALA A 1 103 ? -4.378 -2.781 -12.632 1.00 93.44 103 ALA A N 1
ATOM 828 C CA . ALA A 1 103 ? -4.821 -1.669 -11.801 1.00 93.44 103 ALA A CA 1
ATOM 829 C C . ALA A 1 103 ? -3.673 -1.137 -10.929 1.00 93.44 103 ALA A C 1
ATOM 831 O O . ALA A 1 103 ? -3.452 0.075 -10.882 1.00 93.44 103 ALA A O 1
ATOM 832 N N . ILE A 1 104 ? -2.910 -2.028 -10.286 1.00 96.12 104 ILE A N 1
ATOM 833 C CA . ILE A 1 104 ? -1.730 -1.669 -9.487 1.00 96.12 104 ILE A CA 1
ATOM 834 C C . ILE A 1 104 ? -0.681 -0.981 -10.363 1.00 96.12 104 ILE A C 1
ATOM 836 O O . ILE A 1 104 ? -0.214 0.105 -10.016 1.00 96.12 104 ILE A O 1
ATOM 840 N N . LEU A 1 105 ? -0.333 -1.575 -11.510 1.00 95.81 105 LEU A N 1
ATOM 841 C CA . LEU A 1 105 ? 0.672 -1.022 -12.419 1.00 95.81 105 LEU A CA 1
ATOM 842 C C . LEU A 1 105 ? 0.261 0.363 -12.936 1.00 95.81 105 LEU A C 1
ATOM 844 O O . LEU A 1 105 ? 1.082 1.279 -12.961 1.00 95.81 105 LEU A O 1
ATOM 848 N N . SER A 1 106 ? -1.013 0.539 -13.292 1.00 93.94 106 SER A N 1
ATOM 849 C CA . SER A 1 106 ? -1.551 1.820 -13.762 1.00 93.94 106 SER A CA 1
ATOM 850 C C . SER A 1 106 ? -1.480 2.901 -12.681 1.00 93.94 106 SER A C 1
ATOM 852 O O . SER A 1 106 ? -1.014 4.012 -12.938 1.00 93.94 106 SER A O 1
ATOM 854 N N . GLN A 1 107 ? -1.888 2.583 -11.449 1.00 96.12 107 GLN A N 1
ATOM 855 C CA . GLN A 1 107 ? -1.813 3.514 -10.318 1.00 96.12 107 GLN A CA 1
ATOM 856 C C . GLN A 1 107 ? -0.363 3.880 -9.978 1.00 96.12 107 GLN A C 1
ATOM 858 O O . GLN A 1 107 ? -0.053 5.057 -9.766 1.00 96.12 107 GLN A O 1
ATOM 863 N N . PHE A 1 108 ? 0.537 2.893 -9.980 1.00 97.12 108 PHE A N 1
ATOM 864 C CA . PHE A 1 108 ? 1.963 3.122 -9.778 1.00 97.12 108 PHE A CA 1
ATOM 865 C C . PHE A 1 108 ? 2.554 4.014 -10.875 1.00 97.12 108 PHE A C 1
ATOM 867 O O . PHE A 1 108 ? 3.270 4.960 -10.558 1.00 97.12 108 PHE A O 1
ATOM 874 N N . TYR A 1 109 ? 2.215 3.784 -12.148 1.00 94.44 109 TYR A N 1
ATOM 875 C CA . TYR A 1 109 ? 2.671 4.612 -13.268 1.00 94.44 109 TYR A CA 1
ATOM 876 C C . TYR A 1 109 ? 2.277 6.085 -13.088 1.00 94.44 109 TYR A C 1
ATOM 878 O O . TYR A 1 109 ? 3.116 6.977 -13.234 1.00 94.44 109 TYR A O 1
ATOM 886 N N . VAL A 1 110 ? 1.015 6.345 -12.721 1.00 95.00 110 VAL A N 1
ATOM 887 C CA . VAL A 1 110 ? 0.514 7.706 -12.466 1.00 95.00 110 VAL A CA 1
ATOM 888 C C . VAL A 1 110 ? 1.293 8.375 -11.331 1.00 95.00 110 VAL A C 1
ATOM 890 O O . VAL A 1 110 ? 1.710 9.529 -11.467 1.00 95.00 110 VAL A O 1
ATOM 893 N N . LEU A 1 111 ? 1.530 7.658 -10.228 1.00 95.75 111 LEU A N 1
ATOM 894 C CA . LEU A 1 111 ? 2.305 8.180 -9.102 1.00 95.75 111 LEU A CA 1
ATOM 895 C C . LEU A 1 111 ? 3.765 8.438 -9.496 1.00 95.75 111 LEU A C 1
ATOM 897 O O . LEU A 1 111 ? 4.273 9.532 -9.262 1.00 95.75 111 LEU A O 1
ATOM 901 N N . PHE A 1 112 ? 4.419 7.477 -10.147 1.00 94.81 112 PHE A N 1
ATOM 902 C CA . PHE A 1 112 ? 5.805 7.578 -10.605 1.00 94.81 112 PHE A CA 1
ATOM 903 C C . PHE A 1 112 ? 6.014 8.794 -11.518 1.00 94.81 112 PHE A C 1
ATOM 905 O O . PHE A 1 112 ? 6.948 9.574 -11.324 1.00 94.81 112 PHE A O 1
ATOM 912 N N . ALA A 1 113 ? 5.114 9.005 -12.485 1.00 94.31 113 ALA A N 1
ATOM 913 C CA . ALA A 1 113 ? 5.167 10.156 -13.381 1.00 94.31 113 ALA A CA 1
ATOM 914 C C . ALA A 1 113 ? 5.018 11.486 -12.624 1.00 94.31 113 ALA A C 1
ATOM 916 O O . ALA A 1 113 ? 5.688 12.466 -12.959 1.00 94.31 113 ALA A O 1
ATOM 917 N N . LYS A 1 114 ? 4.167 11.529 -11.592 1.00 94.12 114 LYS A N 1
ATOM 918 C CA . LYS A 1 114 ? 4.001 12.707 -10.733 1.00 94.12 114 LYS A CA 1
ATOM 919 C C . LYS A 1 114 ? 5.272 13.011 -9.935 1.00 94.12 114 LYS A C 1
ATOM 921 O O . LYS A 1 114 ? 5.726 14.153 -9.959 1.00 94.12 114 LYS A O 1
ATOM 926 N N . GLU A 1 115 ? 5.869 12.010 -9.292 1.00 90.31 115 GLU A N 1
ATOM 927 C CA . GLU A 1 115 ? 7.101 12.174 -8.503 1.00 90.31 115 GLU A CA 1
ATOM 928 C C . GLU A 1 115 ? 8.280 12.630 -9.385 1.00 90.31 115 GLU A C 1
ATOM 930 O O . GLU A 1 115 ? 9.001 13.557 -9.027 1.00 90.31 115 GLU A O 1
ATOM 935 N N . LYS A 1 116 ? 8.431 12.087 -10.604 1.00 89.06 116 LYS A N 1
ATOM 936 C CA . LYS A 1 116 ? 9.471 12.539 -11.553 1.00 89.06 116 LYS A CA 1
ATOM 937 C C . LYS A 1 116 ? 9.292 13.986 -12.027 1.00 89.06 116 LYS A C 1
ATOM 939 O O . LYS A 1 116 ? 10.281 14.651 -12.333 1.00 89.06 116 LYS A O 1
ATOM 944 N N . LYS A 1 117 ? 8.054 14.483 -12.126 1.00 88.25 117 LYS A N 1
ATOM 945 C CA . LYS A 1 117 ? 7.792 15.898 -12.448 1.00 88.25 117 LYS A CA 1
ATOM 946 C C . LYS A 1 117 ? 8.169 16.813 -11.282 1.00 88.25 117 LYS A C 1
ATOM 948 O O . LYS A 1 117 ? 8.780 17.853 -11.512 1.00 88.25 117 LYS A O 1
ATOM 953 N N . LEU A 1 118 ? 7.837 16.408 -10.053 1.00 81.50 118 LEU A N 1
ATOM 954 C CA . LEU A 1 118 ? 8.187 17.138 -8.831 1.00 81.50 118 LEU A CA 1
ATOM 955 C C . LEU A 1 118 ? 9.706 17.291 -8.689 1.00 81.50 118 LEU A C 1
ATOM 957 O O . LEU A 1 118 ? 10.180 18.411 -8.528 1.00 81.50 118 LEU A O 1
ATOM 961 N N . THR A 1 119 ? 10.475 16.208 -8.846 1.00 76.19 119 THR A N 1
ATOM 962 C CA . THR A 1 119 ? 11.941 16.274 -8.713 1.00 76.19 119 THR A CA 1
ATOM 963 C C . THR A 1 119 ? 12.587 17.199 -9.742 1.00 76.19 119 THR A C 1
ATOM 965 O O . THR A 1 119 ? 13.420 18.024 -9.378 1.00 76.19 119 THR A O 1
ATOM 968 N N . ARG A 1 120 ? 12.159 17.143 -11.012 1.00 73.44 120 ARG A N 1
ATOM 969 C CA . ARG A 1 120 ? 12.647 18.062 -12.058 1.00 73.44 120 ARG A CA 1
ATOM 970 C C . ARG A 1 120 ? 12.383 19.529 -11.714 1.00 73.44 120 ARG A C 1
ATOM 972 O O . ARG A 1 120 ? 13.246 20.363 -11.951 1.00 73.44 120 ARG A O 1
ATOM 979 N N . SER A 1 121 ? 11.217 19.841 -11.148 1.00 74.25 121 SER A N 1
ATOM 980 C CA . SER A 1 121 ? 10.872 21.213 -10.756 1.00 74.25 121 SER A CA 1
ATOM 981 C C . SER A 1 121 ? 11.704 21.733 -9.581 1.00 74.25 121 SER A C 1
ATOM 983 O O . SER A 1 121 ? 11.911 22.939 -9.494 1.00 74.25 121 SER A O 1
ATOM 985 N N . THR A 1 122 ? 12.157 20.862 -8.674 1.00 64.25 122 THR A N 1
ATOM 986 C CA . THR A 1 122 ? 12.972 21.251 -7.510 1.00 64.25 122 THR A CA 1
ATOM 987 C C . THR A 1 122 ? 14.451 21.416 -7.862 1.00 64.25 122 THR A C 1
ATOM 989 O O . THR A 1 122 ? 15.103 22.281 -7.296 1.00 64.25 122 THR A O 1
ATOM 992 N N . THR A 1 123 ? 14.981 20.637 -8.811 1.00 64.31 123 THR A N 1
ATOM 993 C CA . THR A 1 123 ? 16.389 20.734 -9.249 1.00 64.31 123 THR A CA 1
ATOM 994 C C . THR A 1 123 ? 16.682 21.973 -10.108 1.00 64.31 123 THR A C 1
ATOM 996 O O . THR A 1 123 ? 17.834 22.365 -10.228 1.00 64.31 123 THR A O 1
ATOM 999 N N . MET A 1 124 ? 15.665 22.598 -10.709 1.00 52.34 124 MET A N 1
ATOM 1000 C CA . MET A 1 124 ? 15.822 23.791 -11.560 1.00 52.34 124 MET A CA 1
ATOM 1001 C C . MET A 1 124 ? 15.764 25.132 -10.797 1.00 52.34 124 MET A C 1
ATOM 1003 O O . MET A 1 124 ? 15.611 26.170 -11.440 1.00 52.34 124 MET A O 1
ATOM 1007 N N . ARG A 1 125 ? 15.834 25.133 -9.458 1.00 47.66 125 ARG A N 1
ATOM 1008 C CA . ARG A 1 125 ? 15.730 26.342 -8.624 1.00 47.66 125 ARG A CA 1
ATOM 1009 C C . ARG A 1 125 ? 17.028 26.657 -7.895 1.00 47.66 125 ARG A C 1
ATOM 1011 O O . ARG A 1 125 ? 17.705 25.693 -7.483 1.00 47.66 125 ARG A O 1
#

pLDDT: mean 89.37, std 13.59, range [46.81, 98.62]